Protein AF-A0A5J4WE75-F1 (afdb_monomer)

pLDDT: mean 82.93, std 9.33, range [35.97, 93.12]

Organism: NCBI:txid222440

Radius of gyration: 19.74 Å; Cα contacts (8 Å, |Δi|>4): 140; chains: 1; bounding box: 36×38×60 Å

Sequence (150 aa):
MPALFDKEILISLSDSDHDVTQIQNSFISIVLTANVQIDNKFDGYEEAYKDGTVLFIGLKSASQVIREYTIYHRGRTIDGTLQNDSTTEQFIYNTVKPRSEKNNRKHIHSLYENLYKYDTSACGTYVTITETEEAIKDQVSIPYTMPIRF

Foldseek 3Di:
DPPPQPDDDDDDPDDPVDDDDPPVVDDDDDKDKDKDWAQDAPVVDDPVCQQVDKDWDADPDPLVNDQWDWDDDPNDTPDIDGSVNVVVVVVVCVVPPDPCVQPVFAQRADDPVCVVVVNPSHNTDMDTSVNVCVQQVPPDDHRGIHIDID

Mean predicted aligned error: 7.9 Å

Secondary structure (DSSP, 8-state):
---S-----------SS-----GGG-------EEEEEESS--TTS-HHHHTT-EEEE--S-GGGT-SEEEEEETTEEEEEEEHHHHHHHHHHHHHHS-HHHHTSSTTS---HHHHTTT-TTSSSEEEEHHHHHHHHTT--SSSEEEEEE-

Solvent-accessible surface area (backbone atoms only — not comparable to full-atom values): 9748 Å² total; per-residue (Å²): 130,84,77,94,76,86,75,88,80,88,79,84,83,59,61,99,90,44,84,75,76,65,66,90,79,59,80,90,86,76,82,49,74,48,73,48,74,40,83,70,81,73,83,88,57,57,78,91,46,27,77,77,39,68,48,78,50,58,70,94,47,78,49,76,76,46,66,62,53,68,48,74,54,96,93,35,78,75,52,74,46,45,31,69,55,48,48,51,50,50,50,51,50,67,68,73,54,56,70,75,75,58,66,72,56,72,48,68,56,66,49,66,81,43,54,79,67,67,44,86,44,33,44,45,40,77,44,33,47,51,58,51,50,62,62,36,62,90,61,90,59,80,62,34,62,38,81,46,70,67

Structure (mmCIF, N/CA/C/O backbone):
data_AF-A0A5J4WE75-F1
#
_entry.id   AF-A0A5J4WE75-F1
#
loop_
_atom_site.group_PDB
_atom_site.id
_atom_site.type_symbol
_atom_site.label_atom_id
_atom_site.label_alt_id
_atom_site.label_comp_id
_atom_site.label_asym_id
_atom_site.label_entity_id
_atom_site.label_seq_id
_atom_site.pdbx_PDB_ins_code
_atom_site.Cartn_x
_atom_site.Cartn_y
_atom_site.Cartn_z
_atom_site.occupancy
_atom_site.B_iso_or_equiv
_atom_site.auth_seq_id
_atom_site.auth_comp_id
_atom_site.auth_asym_id
_atom_site.auth_atom_id
_atom_site.pdbx_PDB_model_num
ATOM 1 N N . MET A 1 1 ? 7.442 -21.128 9.321 1.00 37.94 1 MET A N 1
ATOM 2 C CA . MET A 1 1 ? 6.433 -21.196 8.243 1.00 37.94 1 MET A CA 1
ATOM 3 C C . MET A 1 1 ? 7.125 -20.718 6.973 1.00 37.94 1 MET A C 1
ATOM 5 O O . MET A 1 1 ? 7.662 -19.618 7.027 1.00 37.94 1 MET A O 1
ATOM 9 N N . PRO A 1 2 ? 7.237 -21.510 5.894 1.00 35.97 2 PRO A N 1
ATOM 10 C CA . PRO A 1 2 ? 7.755 -20.991 4.632 1.00 35.97 2 PRO A CA 1
ATOM 11 C C . PRO A 1 2 ? 6.718 -20.008 4.081 1.00 35.97 2 PRO A C 1
ATOM 13 O O . PRO A 1 2 ? 5.524 -20.311 4.085 1.00 35.97 2 PRO A O 1
ATOM 16 N N . ALA A 1 3 ? 7.149 -18.814 3.687 1.00 40.59 3 ALA A N 1
ATOM 17 C CA . ALA A 1 3 ? 6.267 -17.808 3.116 1.00 40.59 3 ALA A CA 1
ATOM 18 C C . ALA A 1 3 ? 5.645 -18.346 1.813 1.00 40.59 3 ALA A C 1
ATOM 20 O O . ALA A 1 3 ? 6.354 -18.824 0.936 1.00 40.59 3 ALA A O 1
ATOM 21 N N . LEU A 1 4 ? 4.321 -18.257 1.677 1.00 45.38 4 LEU A N 1
ATO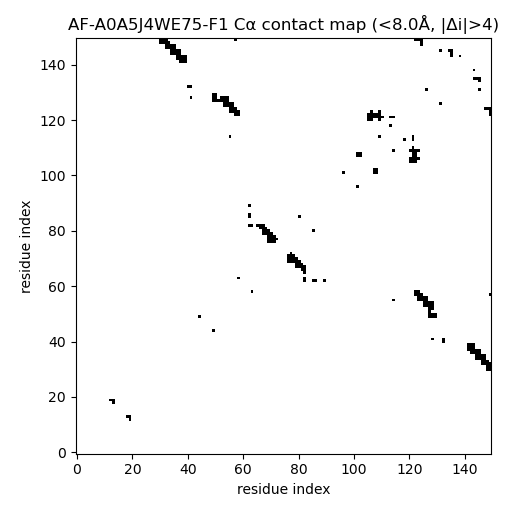M 22 C CA . LEU A 1 4 ? 3.533 -18.724 0.525 1.00 45.38 4 LEU A CA 1
ATOM 23 C C . LEU A 1 4 ? 3.721 -17.845 -0.743 1.00 45.38 4 LEU A C 1
ATOM 25 O O . LEU A 1 4 ? 2.818 -17.756 -1.572 1.00 45.38 4 LEU A O 1
ATOM 29 N N . PHE A 1 5 ? 4.862 -17.158 -0.876 1.00 51.16 5 PHE A N 1
ATOM 30 C CA . PHE A 1 5 ? 5.112 -16.069 -1.835 1.00 51.16 5 PHE A CA 1
ATOM 31 C C . PHE A 1 5 ? 6.186 -16.405 -2.888 1.00 51.16 5 PHE A C 1
ATOM 33 O O . PHE A 1 5 ? 6.865 -15.517 -3.391 1.00 51.16 5 PHE A O 1
ATOM 40 N N . ASP A 1 6 ? 6.326 -17.678 -3.259 1.00 60.25 6 ASP A N 1
ATOM 41 C CA . ASP A 1 6 ? 7.221 -18.134 -4.337 1.00 60.25 6 ASP A CA 1
ATOM 42 C C . ASP A 1 6 ? 6.449 -18.427 -5.632 1.00 60.25 6 ASP A C 1
ATOM 44 O O . ASP A 1 6 ? 6.582 -19.493 -6.230 1.00 60.25 6 ASP A O 1
ATOM 48 N N . LYS A 1 7 ? 5.576 -17.506 -6.055 1.00 72.88 7 LYS A N 1
ATOM 49 C CA . LYS A 1 7 ? 4.925 -17.602 -7.368 1.00 72.88 7 LYS A CA 1
ATOM 50 C C . LYS A 1 7 ? 5.558 -16.605 -8.321 1.00 72.88 7 LYS A C 1
ATOM 52 O O . LYS A 1 7 ? 5.426 -15.400 -8.138 1.00 72.88 7 LYS A O 1
ATOM 57 N N . GLU A 1 8 ? 6.219 -17.131 -9.341 1.00 79.44 8 GLU A N 1
ATOM 58 C CA . GLU A 1 8 ? 6.696 -16.348 -10.473 1.00 79.44 8 GLU A CA 1
ATOM 59 C C . GLU A 1 8 ? 5.541 -16.106 -11.454 1.00 79.44 8 GLU A C 1
ATOM 61 O O . GLU A 1 8 ? 4.728 -16.998 -11.715 1.00 79.44 8 GLU A O 1
ATOM 66 N N . ILE A 1 9 ? 5.453 -14.886 -11.981 1.00 82.31 9 ILE A N 1
ATOM 67 C CA . ILE A 1 9 ? 4.490 -14.508 -13.016 1.00 82.31 9 ILE A CA 1
ATOM 68 C C . ILE A 1 9 ? 5.289 -13.987 -14.206 1.00 82.31 9 ILE A C 1
ATOM 70 O O . ILE A 1 9 ? 6.018 -13.006 -14.084 1.00 82.31 9 ILE A O 1
ATOM 74 N N . LEU A 1 10 ? 5.116 -14.620 -15.366 1.00 84.00 10 LEU A N 1
ATOM 75 C CA . LEU A 1 10 ? 5.658 -14.130 -16.628 1.00 84.00 10 LEU A CA 1
ATOM 76 C C . LEU A 1 10 ? 4.612 -13.247 -17.319 1.00 84.00 10 LEU A C 1
ATOM 78 O O . LEU A 1 10 ? 3.511 -13.708 -17.621 1.00 84.00 10 LEU A O 1
ATOM 82 N N . ILE A 1 11 ? 4.966 -11.993 -17.603 1.00 84.19 11 ILE A N 1
ATOM 83 C CA . ILE A 1 11 ? 4.109 -11.055 -18.338 1.00 84.19 11 ILE A CA 1
ATOM 84 C C . ILE A 1 11 ? 4.734 -10.807 -19.712 1.00 84.19 11 ILE A C 1
ATOM 86 O O . ILE A 1 11 ? 5.803 -10.211 -19.818 1.00 84.19 11 ILE A O 1
ATOM 90 N N . SER A 1 12 ? 4.064 -11.264 -20.771 1.00 84.31 12 SER A N 1
ATOM 91 C CA . SER A 1 12 ? 4.474 -10.972 -22.149 1.00 84.31 12 SER A CA 1
ATOM 92 C C . SER A 1 12 ? 3.930 -9.604 -22.553 1.00 84.31 12 SER A C 1
ATOM 94 O O . SER A 1 12 ? 2.720 -9.435 -22.661 1.00 84.31 12 SER A O 1
ATOM 96 N N . LEU A 1 13 ? 4.820 -8.622 -22.720 1.00 80.31 13 LEU A N 1
ATOM 97 C CA . LEU A 1 13 ? 4.440 -7.229 -22.991 1.00 80.31 13 LEU A CA 1
ATOM 98 C C . LEU A 1 13 ? 4.299 -6.905 -24.489 1.00 80.31 13 LEU A C 1
ATOM 100 O O . LEU A 1 13 ? 3.603 -5.958 -24.829 1.00 80.31 13 LEU A O 1
ATOM 104 N N . SER A 1 14 ? 4.948 -7.672 -25.366 1.00 80.69 14 SER A N 1
ATOM 105 C CA . SER A 1 14 ? 5.000 -7.464 -26.822 1.00 80.69 14 SER A CA 1
ATOM 106 C C . SER A 1 14 ? 4.724 -8.765 -27.570 1.00 80.69 14 SER A C 1
ATOM 108 O O . SER A 1 14 ? 5.077 -9.837 -27.069 1.00 80.69 14 SER A O 1
ATOM 110 N N . ASP A 1 15 ? 4.200 -8.668 -28.790 1.00 80.38 15 ASP A N 1
ATOM 111 C CA . ASP A 1 15 ? 4.075 -9.790 -29.725 1.00 80.38 15 ASP A CA 1
ATOM 112 C C . ASP A 1 15 ? 4.859 -9.513 -31.025 1.00 80.38 15 ASP A C 1
ATOM 114 O O . ASP A 1 15 ? 5.580 -8.521 -31.119 1.00 80.38 15 ASP A O 1
ATOM 118 N N . SER A 1 16 ? 4.812 -10.425 -32.003 1.00 78.50 16 SER A N 1
ATOM 119 C CA . SER A 1 16 ? 5.541 -10.260 -33.272 1.00 78.50 16 SER A CA 1
ATOM 120 C C . SER A 1 16 ? 5.037 -9.100 -34.130 1.00 78.50 16 SER A C 1
ATOM 122 O O . SER A 1 16 ? 5.771 -8.634 -35.001 1.00 78.50 16 SER A O 1
ATOM 124 N N . ASP A 1 17 ? 3.804 -8.662 -33.893 1.00 80.88 17 ASP A N 1
ATOM 125 C CA . ASP A 1 17 ? 3.064 -7.741 -34.746 1.00 80.88 17 ASP A CA 1
ATOM 126 C C . ASP A 1 17 ? 2.947 -6.345 -34.098 1.00 80.88 17 ASP A C 1
ATOM 128 O O . ASP A 1 17 ? 2.645 -5.369 -34.787 1.00 80.88 17 ASP A O 1
ATOM 132 N N . HIS A 1 18 ? 3.230 -6.230 -32.793 1.00 77.19 18 HIS A N 1
ATOM 133 C CA . HIS A 1 18 ? 3.106 -5.006 -32.006 1.00 77.19 18 HIS A CA 1
ATOM 134 C C . HIS A 1 18 ? 4.319 -4.754 -31.102 1.00 77.19 18 HIS A C 1
ATOM 136 O O . HIS A 1 18 ? 4.591 -5.481 -30.141 1.00 77.19 18 HIS A O 1
ATOM 142 N N . ASP A 1 19 ? 4.985 -3.625 -31.353 1.00 78.06 19 ASP A N 1
ATOM 143 C CA . ASP A 1 19 ? 6.024 -3.086 -30.479 1.00 78.06 19 ASP A CA 1
ATOM 144 C C . ASP A 1 19 ? 5.428 -2.273 -29.317 1.00 78.06 19 ASP A C 1
ATOM 146 O O . ASP A 1 19 ? 4.510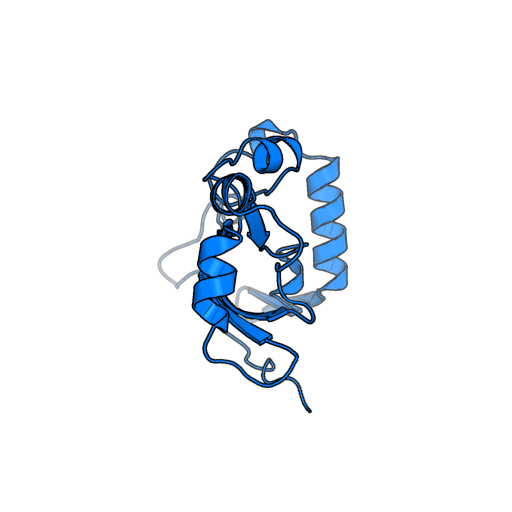 -1.464 -29.488 1.00 78.06 19 ASP A O 1
ATOM 150 N N . VAL A 1 20 ? 6.015 -2.410 -28.123 1.00 78.25 20 VAL A N 1
ATOM 151 C CA . VAL A 1 20 ? 5.697 -1.552 -26.972 1.00 78.25 20 VAL A CA 1
ATOM 152 C C . VAL A 1 20 ? 6.492 -0.259 -27.068 1.00 78.25 20 VAL A C 1
ATOM 154 O O . VAL A 1 20 ? 7.690 -0.209 -26.785 1.00 78.25 20 VAL A O 1
ATOM 157 N N . THR A 1 21 ? 5.807 0.822 -27.421 1.00 76.44 21 THR A N 1
ATOM 158 C CA . THR A 1 21 ? 6.362 2.175 -27.315 1.00 76.44 21 THR A CA 1
ATOM 159 C C . THR A 1 21 ? 6.082 2.757 -25.924 1.00 76.44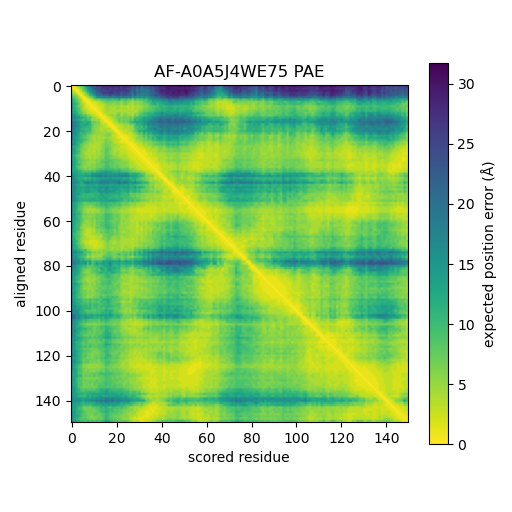 21 THR A C 1
ATOM 161 O O . THR A 1 21 ? 5.053 2.476 -25.319 1.00 76.44 21 THR A O 1
ATOM 164 N N . GLN A 1 22 ? 6.999 3.578 -25.401 1.00 77.62 22 GLN A N 1
ATOM 165 C CA . GLN A 1 22 ? 6.834 4.300 -24.126 1.00 77.62 22 GLN A CA 1
ATOM 166 C C . GLN A 1 22 ? 6.659 3.424 -22.871 1.00 77.62 22 GLN A C 1
ATOM 168 O O . GLN A 1 22 ? 5.936 3.800 -21.944 1.00 77.62 22 GLN A O 1
ATOM 173 N N . ILE A 1 23 ? 7.370 2.296 -22.784 1.00 79.38 23 ILE A N 1
ATOM 174 C CA . ILE A 1 23 ? 7.362 1.450 -21.579 1.00 79.38 23 ILE A CA 1
ATOM 175 C C . ILE A 1 23 ? 7.685 2.249 -20.302 1.00 79.38 23 ILE A C 1
ATOM 177 O O . ILE A 1 23 ? 7.081 2.003 -19.264 1.00 79.38 23 ILE A O 1
ATOM 181 N N . GLN A 1 24 ? 8.526 3.290 -20.397 1.00 74.62 24 GLN A N 1
ATOM 182 C CA . GLN A 1 24 ? 8.860 4.160 -19.263 1.00 74.62 24 GLN A CA 1
ATOM 183 C C . GLN A 1 24 ? 7.675 4.950 -18.673 1.00 74.62 24 GLN A C 1
ATOM 185 O O . GLN A 1 24 ? 7.766 5.429 -17.549 1.00 74.62 24 GLN A O 1
ATOM 190 N N . ASN A 1 25 ? 6.578 5.112 -19.420 1.00 76.69 25 ASN A N 1
ATOM 191 C CA . ASN A 1 25 ? 5.370 5.813 -18.969 1.00 76.69 25 ASN A CA 1
ATOM 192 C C . ASN A 1 25 ? 4.271 4.840 -18.506 1.00 76.69 25 ASN A C 1
ATOM 194 O O . ASN A 1 25 ? 3.149 5.262 -18.204 1.00 76.69 25 ASN A O 1
ATOM 198 N N . SER A 1 26 ? 4.560 3.538 -18.524 1.00 79.62 26 SER A N 1
ATOM 199 C CA . SER A 1 26 ? 3.625 2.486 -18.141 1.00 79.62 26 SER A CA 1
ATOM 200 C C . SER A 1 26 ? 3.719 2.192 -16.646 1.00 79.62 26 SER A C 1
ATOM 202 O O . SER A 1 26 ? 4.746 2.423 -16.015 1.00 79.62 26 SER A O 1
ATOM 204 N N . PHE A 1 27 ? 2.631 1.677 -16.074 1.00 80.88 27 PHE A N 1
ATOM 205 C CA . PHE A 1 27 ? 2.543 1.352 -14.651 1.00 80.88 27 PHE A CA 1
ATOM 206 C C . PHE A 1 27 ? 1.856 0.004 -14.469 1.00 80.88 27 PHE A C 1
ATOM 208 O O . PHE A 1 27 ? 0.932 -0.328 -15.214 1.00 80.88 27 PHE A O 1
ATOM 215 N N . ILE A 1 28 ? 2.273 -0.733 -13.443 1.00 82.00 28 ILE A N 1
ATOM 216 C CA . ILE A 1 28 ? 1.587 -1.940 -12.985 1.00 82.00 28 ILE A CA 1
ATOM 217 C C . ILE A 1 28 ? 0.661 -1.536 -11.840 1.00 82.00 28 ILE A C 1
ATOM 219 O O . ILE A 1 28 ? 1.094 -0.897 -10.882 1.00 82.00 28 ILE A O 1
ATOM 223 N N . SER A 1 29 ? -0.615 -1.903 -11.944 1.00 83.88 29 SER A N 1
ATOM 224 C CA . SER A 1 29 ? -1.581 -1.763 -10.855 1.00 83.88 29 SER A CA 1
ATOM 225 C C . SER A 1 29 ? -1.829 -3.133 -10.240 1.00 83.88 29 SER A C 1
ATOM 227 O O . SER A 1 29 ? -2.045 -4.111 -10.956 1.00 83.88 29 SER A O 1
ATOM 229 N N . ILE A 1 30 ? -1.766 -3.202 -8.914 1.00 84.81 30 ILE A N 1
ATOM 230 C CA . ILE A 1 30 ? -1.959 -4.426 -8.144 1.00 84.81 30 ILE A CA 1
ATOM 231 C C . ILE A 1 30 ? -3.020 -4.121 -7.098 1.00 84.81 30 ILE A C 1
ATOM 233 O O . ILE A 1 30 ? -2.909 -3.120 -6.398 1.00 84.81 30 ILE A O 1
ATOM 237 N N . VAL A 1 31 ? -4.024 -4.989 -7.000 1.00 87.69 31 VAL A N 1
ATOM 238 C CA . VAL A 1 31 ? -4.990 -4.966 -5.900 1.00 87.69 31 VAL A CA 1
ATOM 239 C C . VAL A 1 31 ? -4.513 -5.963 -4.861 1.00 87.69 31 VAL A C 1
ATOM 241 O O . VAL A 1 31 ? -4.418 -7.161 -5.142 1.00 87.69 31 VAL A O 1
ATOM 244 N N . LEU A 1 32 ? -4.206 -5.475 -3.669 1.00 86.81 32 LEU A N 1
ATOM 245 C CA . LEU A 1 32 ? -3.728 -6.288 -2.566 1.00 86.81 32 LEU A CA 1
ATOM 246 C C . LEU A 1 32 ? -4.881 -6.579 -1.619 1.00 86.81 32 LEU A C 1
ATOM 248 O O . LEU A 1 32 ? -5.687 -5.715 -1.292 1.00 86.81 32 LEU A O 1
ATOM 252 N N . THR A 1 33 ? -4.966 -7.829 -1.179 1.00 90.12 33 THR A N 1
ATOM 253 C CA . THR A 1 33 ? -5.809 -8.219 -0.048 1.00 90.12 33 THR A CA 1
ATOM 254 C C . THR A 1 33 ? -4.886 -8.764 1.023 1.00 90.12 33 THR A C 1
ATOM 256 O O . THR A 1 33 ? -4.112 -9.685 0.762 1.00 90.12 33 THR A O 1
ATOM 259 N N . ALA A 1 34 ? -4.926 -8.163 2.204 1.00 89.31 34 ALA A N 1
ATOM 260 C CA . ALA A 1 34 ? -4.045 -8.505 3.309 1.00 89.31 34 ALA A CA 1
ATOM 261 C C . ALA A 1 34 ? -4.845 -8.629 4.602 1.00 89.31 34 ALA A C 1
ATOM 263 O O . ALA A 1 34 ? -5.900 -8.027 4.753 1.00 89.31 34 ALA A O 1
ATOM 264 N N . ASN A 1 35 ? -4.315 -9.403 5.539 1.00 91.06 35 ASN A N 1
ATOM 265 C CA . ASN A 1 35 ? -4.833 -9.484 6.895 1.00 91.06 35 ASN A CA 1
ATOM 266 C C . ASN A 1 35 ? -3.939 -8.627 7.789 1.00 91.06 35 ASN A C 1
ATOM 268 O O . ASN A 1 35 ? -2.749 -8.913 7.922 1.00 91.06 35 ASN A O 1
ATOM 272 N N . VAL A 1 36 ? -4.501 -7.574 8.375 1.00 90.56 36 VAL A N 1
ATOM 273 C CA . VAL A 1 36 ? -3.800 -6.717 9.334 1.00 90.56 36 VAL A CA 1
ATOM 274 C C . VAL A 1 36 ? -3.988 -7.292 10.720 1.00 90.56 36 VAL A C 1
ATOM 276 O O . VAL A 1 36 ? -5.114 -7.552 11.137 1.00 90.56 36 VAL A O 1
ATOM 279 N N . GLN A 1 37 ? -2.874 -7.490 11.415 1.00 91.81 37 GLN A N 1
ATOM 280 C CA . GLN A 1 37 ? -2.858 -7.940 12.797 1.00 91.81 37 GLN A CA 1
ATOM 281 C C . GLN A 1 37 ? -2.746 -6.741 13.735 1.00 91.81 37 GLN A C 1
ATOM 283 O O . GLN A 1 37 ? -1.893 -5.875 13.538 1.00 91.81 37 GLN A O 1
ATOM 288 N N . ILE A 1 38 ? -3.620 -6.695 14.736 1.00 89.56 38 ILE A N 1
ATOM 289 C CA . ILE A 1 38 ? -3.690 -5.631 15.733 1.00 89.56 38 ILE A CA 1
ATOM 290 C C . ILE A 1 38 ? -3.601 -6.277 17.115 1.00 89.56 38 ILE A C 1
ATOM 292 O O . ILE A 1 38 ? -4.398 -7.151 17.457 1.00 89.56 38 ILE A O 1
ATOM 296 N N . ASP A 1 39 ? -2.633 -5.839 17.916 1.00 89.12 39 ASP A N 1
ATOM 297 C CA . ASP A 1 39 ? -2.366 -6.439 19.229 1.00 89.12 39 ASP A CA 1
ATOM 298 C C . ASP A 1 39 ? -3.245 -5.868 20.350 1.00 89.12 39 ASP A C 1
ATOM 300 O O . ASP A 1 39 ? -3.409 -6.494 21.394 1.00 89.12 39 ASP A O 1
ATOM 304 N N . ASN A 1 40 ? -3.834 -4.689 20.138 1.00 85.25 40 ASN A N 1
ATOM 305 C CA . ASN A 1 40 ? -4.597 -3.962 21.148 1.00 85.25 40 ASN A CA 1
ATOM 306 C C . ASN A 1 40 ? -5.967 -3.536 20.621 1.00 85.25 40 ASN A C 1
ATOM 308 O O . ASN A 1 40 ? -6.129 -3.236 19.441 1.00 85.25 40 ASN A O 1
ATOM 312 N N . LYS A 1 41 ? -6.942 -3.462 2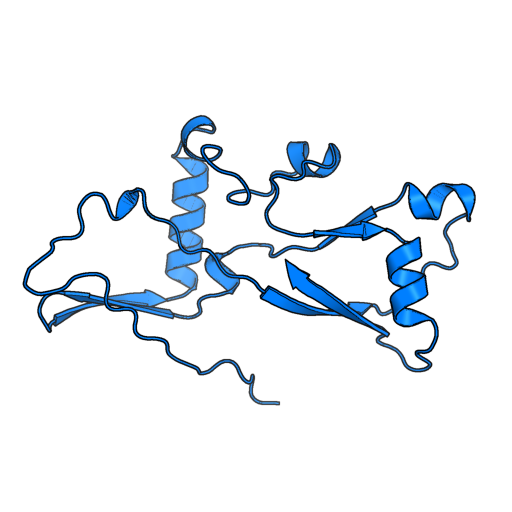1.528 1.00 81.25 41 LYS A N 1
ATOM 313 C CA . LYS A 1 41 ? -8.228 -2.815 21.253 1.00 81.25 41 LYS A CA 1
ATOM 314 C C . LYS A 1 41 ? -8.094 -1.293 21.323 1.00 81.25 41 LYS A C 1
ATOM 316 O O . LYS A 1 41 ? -7.147 -0.771 21.913 1.00 81.25 41 LYS A O 1
ATOM 321 N N . PHE A 1 42 ? -9.073 -0.593 20.761 1.00 84.62 42 PHE A N 1
ATOM 322 C CA . PHE A 1 42 ? -9.138 0.870 20.732 1.00 84.62 42 PHE A CA 1
ATOM 323 C C . PHE A 1 42 ? -9.978 1.456 21.886 1.00 84.62 42 PHE A C 1
ATOM 325 O O . PHE A 1 42 ? -10.427 2.596 21.815 1.00 84.62 42 PHE A O 1
ATOM 332 N N . ASP A 1 43 ? -10.099 0.724 23.002 1.00 81.06 43 ASP A N 1
ATOM 333 C CA . ASP A 1 43 ? -10.923 1.079 24.173 1.00 81.06 43 ASP A CA 1
ATOM 334 C C . ASP A 1 43 ? -10.556 2.437 24.822 1.00 81.06 43 ASP A C 1
ATOM 336 O O . ASP A 1 43 ? -11.334 2.993 25.593 1.00 81.06 43 ASP A O 1
ATOM 340 N N . GLY A 1 44 ? -9.363 2.975 24.537 1.00 83.38 44 GLY A N 1
ATOM 341 C CA . GLY A 1 44 ? -8.890 4.268 25.047 1.00 83.38 44 GLY A CA 1
ATOM 342 C C . GLY A 1 44 ? -9.395 5.500 24.285 1.00 83.38 44 GLY A C 1
ATOM 343 O O . GLY A 1 44 ? -9.101 6.618 24.704 1.00 83.38 44 GLY A O 1
ATOM 344 N N . TYR A 1 45 ? -10.116 5.323 23.175 1.00 85.12 45 TYR A N 1
ATOM 345 C CA . TYR A 1 45 ? -10.675 6.428 22.394 1.00 85.12 45 TYR A CA 1
ATOM 346 C C . TYR A 1 45 ? -12.087 6.770 22.868 1.00 85.12 45 TYR A C 1
ATOM 348 O O . TYR A 1 45 ? -12.939 5.891 22.993 1.00 85.12 45 TYR A O 1
ATOM 356 N N . GLU A 1 46 ? -12.359 8.058 23.098 1.00 87.88 46 GLU A N 1
ATOM 357 C CA . GLU A 1 46 ? -13.730 8.496 23.368 1.00 87.88 46 GLU A CA 1
ATOM 358 C C . GLU A 1 46 ? -14.600 8.266 22.130 1.00 87.88 46 GLU A C 1
ATOM 360 O O . GLU A 1 46 ? -14.184 8.556 21.006 1.00 87.88 46 GLU A O 1
ATOM 365 N N . GLU A 1 47 ? -15.832 7.803 22.346 1.00 85.94 47 GLU A N 1
ATOM 366 C CA . GLU A 1 47 ? -16.770 7.440 21.278 1.00 85.94 47 GLU A CA 1
ATOM 367 C C . GLU A 1 47 ? -16.969 8.573 20.255 1.00 85.94 47 GLU A C 1
ATOM 369 O O . GLU A 1 47 ? -17.006 8.335 19.052 1.00 85.94 47 GLU A O 1
ATOM 374 N N . ALA A 1 48 ? -16.991 9.827 20.720 1.00 88.12 48 ALA A N 1
ATOM 375 C CA . ALA A 1 48 ? -17.148 11.009 19.872 1.00 88.12 48 ALA A CA 1
ATOM 376 C C . ALA A 1 48 ? -16.006 11.217 18.856 1.00 88.12 48 ALA A C 1
ATOM 378 O O . ALA A 1 48 ? -16.195 11.932 17.872 1.00 88.12 48 ALA A O 1
ATOM 379 N N . TYR A 1 49 ? -14.830 10.621 19.080 1.00 87.69 49 TYR A N 1
ATOM 380 C CA . TYR A 1 49 ? -13.657 10.774 18.216 1.00 87.69 49 TYR A CA 1
ATOM 381 C C . TYR A 1 49 ? -13.353 9.543 17.360 1.00 87.69 49 TYR A C 1
ATOM 383 O O . TYR A 1 49 ? -12.494 9.638 16.480 1.00 87.69 49 TYR A O 1
ATOM 391 N N . LYS A 1 50 ? -14.025 8.405 17.573 1.00 88.12 50 LYS A N 1
ATOM 392 C CA . LYS A 1 50 ? -13.715 7.155 16.859 1.00 88.12 50 LYS A CA 1
ATOM 393 C C . LYS A 1 50 ? -13.963 7.249 15.354 1.00 88.12 50 LYS A C 1
ATOM 395 O O . LYS A 1 50 ? -13.101 6.843 14.579 1.00 88.12 50 LYS A O 1
ATOM 400 N N . ASP A 1 51 ? -15.057 7.888 14.945 1.00 86.50 51 ASP A N 1
ATOM 401 C CA . ASP A 1 51 ? -15.371 8.115 13.525 1.00 86.50 51 ASP A CA 1
ATOM 402 C C . ASP A 1 51 ? -14.433 9.137 12.864 1.00 86.50 51 ASP A C 1
ATOM 404 O O . ASP A 1 51 ? -14.164 9.069 11.667 1.00 86.50 51 ASP A O 1
ATOM 408 N N . GLY A 1 52 ? -13.925 10.098 13.642 1.00 87.19 52 GLY A N 1
ATOM 409 C CA . GLY A 1 52 ? -13.011 11.136 13.156 1.00 87.19 52 GLY A CA 1
ATOM 410 C C . GLY A 1 52 ? -11.540 10.717 13.149 1.00 87.19 52 GLY A C 1
ATOM 411 O O . GLY A 1 52 ? -10.716 11.381 12.518 1.00 87.19 52 GLY A O 1
ATOM 412 N N . THR A 1 53 ? -11.202 9.632 13.847 1.00 89.88 53 THR A N 1
ATOM 413 C CA . THR A 1 53 ? -9.840 9.110 13.935 1.00 89.88 53 THR A CA 1
ATOM 414 C C . THR A 1 53 ? -9.680 7.960 12.958 1.00 89.88 53 THR A C 1
ATOM 416 O O . THR A 1 53 ? -10.365 6.943 13.053 1.00 89.88 53 THR A O 1
ATOM 419 N N . VAL A 1 54 ? -8.746 8.108 12.023 1.00 90.88 54 VAL A N 1
ATOM 420 C CA . VAL A 1 54 ? -8.535 7.118 10.967 1.00 90.88 54 VAL A CA 1
ATOM 421 C C . VAL A 1 54 ? -7.106 6.609 10.951 1.00 90.88 54 VAL A C 1
ATOM 423 O O . VAL A 1 54 ? -6.140 7.345 11.160 1.00 90.88 54 VAL A O 1
ATOM 426 N N . LEU A 1 55 ? -6.986 5.323 10.662 1.00 90.94 55 LEU A N 1
ATOM 427 C CA . LEU A 1 55 ? -5.739 4.636 10.405 1.00 90.94 55 LEU A CA 1
ATOM 428 C C . LEU A 1 55 ? -5.540 4.575 8.897 1.00 90.94 55 LEU A C 1
ATOM 430 O O . LEU A 1 55 ? -6.388 4.072 8.163 1.00 90.94 55 LEU A O 1
ATOM 434 N N . PHE A 1 56 ? -4.402 5.074 8.429 1.00 92.50 56 PHE A N 1
ATOM 435 C CA . PHE A 1 56 ? -3.984 4.830 7.059 1.00 92.50 56 PHE A CA 1
ATOM 436 C C . PHE A 1 56 ? -3.195 3.526 6.997 1.00 92.50 56 PHE A C 1
ATOM 438 O O . PHE A 1 56 ? -2.170 3.382 7.668 1.00 92.50 56 PHE A O 1
ATOM 445 N N . ILE A 1 57 ? -3.658 2.594 6.170 1.00 90.69 57 ILE A N 1
ATOM 446 C CA . ILE A 1 57 ? -3.002 1.315 5.946 1.00 90.69 57 ILE A CA 1
ATOM 447 C C . ILE A 1 57 ? -2.550 1.248 4.493 1.00 90.69 57 ILE A C 1
ATOM 449 O O . ILE A 1 57 ? -3.348 1.296 3.560 1.00 90.69 57 ILE A O 1
ATOM 453 N N . GLY A 1 58 ? -1.244 1.121 4.302 1.00 89.31 58 GLY A N 1
ATOM 454 C CA . GLY A 1 58 ? -0.627 1.015 2.991 1.00 89.31 58 GLY A CA 1
ATOM 455 C C . GLY A 1 58 ? 0.773 0.434 3.102 1.00 89.31 58 GLY A C 1
ATOM 456 O O . GLY A 1 58 ? 1.322 0.268 4.194 1.00 89.31 58 GLY A O 1
ATOM 457 N N . LEU A 1 59 ? 1.362 0.113 1.955 1.00 85.19 59 LEU A N 1
ATOM 458 C CA . LEU A 1 59 ? 2.742 -0.349 1.911 1.00 85.19 59 LEU A CA 1
ATOM 459 C C . LEU A 1 59 ? 3.704 0.811 2.146 1.00 85.19 59 LEU A C 1
ATOM 461 O O . LEU A 1 59 ? 3.511 1.912 1.632 1.00 85.19 59 LEU A O 1
ATOM 465 N N . LYS A 1 60 ? 4.800 0.536 2.857 1.00 83.19 60 LYS A N 1
ATOM 466 C CA . LYS A 1 60 ? 5.890 1.507 3.006 1.00 83.19 60 LYS A CA 1
ATOM 467 C C . LYS A 1 60 ? 6.557 1.791 1.659 1.00 83.19 60 LYS A C 1
ATOM 469 O O . LYS A 1 60 ? 6.976 2.915 1.400 1.00 83.19 60 LYS A O 1
ATOM 474 N N . SER A 1 61 ? 6.675 0.767 0.816 1.00 82.62 61 SER A N 1
ATOM 475 C CA . SER A 1 61 ? 7.184 0.889 -0.546 1.00 82.62 61 SER A CA 1
ATOM 476 C C . SER A 1 61 ? 6.564 -0.173 -1.454 1.00 82.62 61 SER A C 1
ATOM 478 O O . SER A 1 61 ? 6.436 -1.332 -1.064 1.00 82.62 61 SER A O 1
ATOM 480 N N . ALA A 1 62 ? 6.250 0.211 -2.694 1.00 80.12 62 ALA A N 1
ATOM 481 C CA . ALA A 1 62 ? 5.844 -0.720 -3.747 1.00 80.12 62 ALA A CA 1
ATOM 482 C C . ALA A 1 62 ? 6.923 -1.777 -4.059 1.00 80.12 62 ALA A C 1
ATOM 484 O O . ALA A 1 62 ? 6.586 -2.901 -4.425 1.00 80.12 62 ALA A O 1
ATOM 485 N N . SER A 1 63 ? 8.206 -1.468 -3.838 1.00 80.62 63 SER A N 1
ATOM 486 C CA . SER A 1 63 ? 9.309 -2.420 -4.020 1.00 80.62 63 SER A CA 1
ATOM 487 C C . SER A 1 63 ? 9.218 -3.604 -3.056 1.00 80.62 63 SER A C 1
ATOM 489 O O . SER A 1 63 ? 9.808 -4.642 -3.321 1.00 80.62 63 SER A O 1
ATOM 491 N N . GLN A 1 64 ? 8.441 -3.508 -1.969 1.00 80.00 64 GLN A N 1
ATOM 492 C CA . GLN A 1 64 ? 8.209 -4.633 -1.054 1.00 80.00 64 GLN A CA 1
ATOM 493 C C . GLN A 1 64 ? 7.346 -5.743 -1.674 1.00 80.00 64 GLN A C 1
ATOM 495 O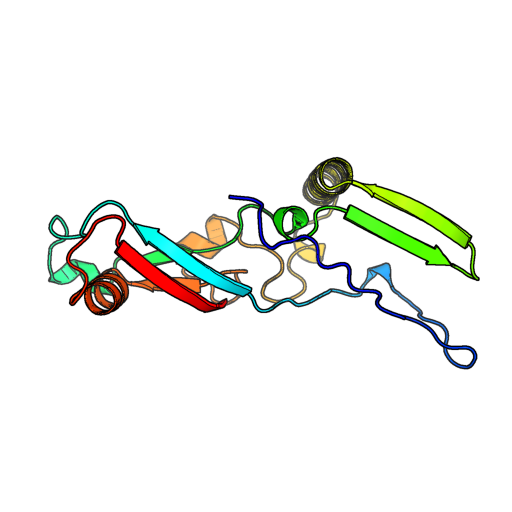 O . GLN A 1 64 ? 7.395 -6.876 -1.201 1.00 80.00 64 GLN A O 1
ATOM 500 N N . VAL A 1 65 ? 6.571 -5.432 -2.721 1.00 82.25 65 VAL A N 1
ATOM 501 C CA . VAL A 1 65 ? 5.665 -6.390 -3.378 1.00 82.25 65 VAL A CA 1
ATOM 502 C C . VAL A 1 65 ? 6.425 -7.367 -4.271 1.00 82.25 65 VAL A C 1
ATOM 504 O O . VAL A 1 65 ? 6.036 -8.526 -4.386 1.00 82.25 65 VAL A O 1
ATOM 507 N N . ILE A 1 66 ? 7.509 -6.909 -4.901 1.00 82.38 66 ILE A N 1
ATOM 508 C CA . ILE A 1 66 ? 8.280 -7.686 -5.873 1.00 82.38 66 ILE A CA 1
ATOM 509 C C . ILE A 1 66 ? 9.631 -8.029 -5.252 1.00 82.38 66 ILE A C 1
ATOM 511 O O . ILE A 1 66 ? 10.420 -7.142 -4.933 1.00 82.38 66 ILE A O 1
ATOM 515 N N . ARG A 1 67 ? 9.902 -9.326 -5.082 1.00 81.06 67 ARG A N 1
ATOM 516 C CA . ARG A 1 67 ? 11.191 -9.803 -4.561 1.00 81.06 67 ARG A CA 1
ATOM 517 C C . ARG A 1 67 ? 12.304 -9.723 -5.606 1.00 81.06 67 ARG A C 1
ATOM 519 O O . ARG A 1 67 ? 13.433 -9.365 -5.291 1.00 81.06 67 ARG A O 1
ATOM 526 N N . GLU A 1 68 ? 11.990 -10.109 -6.829 1.00 82.62 68 GLU A N 1
ATOM 527 C CA . GLU A 1 68 ? 12.926 -10.146 -7.943 1.00 82.62 68 GLU A CA 1
ATOM 528 C C . GLU A 1 68 ? 12.122 -10.048 -9.233 1.00 82.62 68 GLU A C 1
ATOM 530 O O . GLU A 1 68 ? 10.986 -10.529 -9.298 1.00 82.62 68 GLU A O 1
ATOM 535 N N . TYR A 1 69 ? 12.697 -9.410 -10.245 1.00 82.38 69 TYR A N 1
ATOM 536 C CA . TYR A 1 69 ? 12.168 -9.463 -11.596 1.00 82.38 69 TYR A CA 1
ATOM 537 C C . TYR A 1 69 ? 13.304 -9.640 -12.598 1.00 82.38 69 TYR A C 1
ATOM 539 O O . TYR A 1 69 ? 14.430 -9.197 -12.383 1.00 82.38 69 TYR A O 1
ATOM 547 N N . THR A 1 70 ? 12.995 -10.282 -13.720 1.00 83.06 70 THR A N 1
ATOM 548 C CA . THR A 1 70 ? 13.944 -10.509 -14.808 1.00 83.06 70 THR A CA 1
ATOM 549 C C . THR A 1 70 ? 13.354 -9.985 -16.104 1.00 83.06 70 THR A C 1
ATOM 551 O O . THR A 1 70 ? 12.212 -10.299 -16.447 1.00 83.06 70 THR A O 1
ATOM 554 N N . ILE A 1 71 ? 14.128 -9.187 -16.841 1.00 84.12 71 ILE A N 1
ATOM 555 C CA . ILE A 1 71 ? 13.697 -8.667 -18.139 1.00 84.12 71 ILE A CA 1
ATOM 556 C C . ILE A 1 71 ? 14.183 -9.601 -19.241 1.00 84.12 71 ILE A C 1
ATOM 558 O O . ILE A 1 71 ? 15.385 -9.783 -19.450 1.00 84.12 71 ILE A O 1
ATOM 562 N N . TYR A 1 72 ? 13.228 -10.143 -19.994 1.00 83.31 72 TYR A N 1
ATOM 563 C CA . TYR A 1 72 ? 13.492 -10.921 -21.196 1.00 83.31 72 TYR A CA 1
ATOM 564 C C . TYR A 1 72 ? 13.297 -10.060 -22.438 1.00 83.31 72 TYR A C 1
ATOM 566 O O . TYR A 1 72 ? 12.242 -9.461 -22.640 1.00 83.31 72 TYR A O 1
ATOM 574 N N . HIS A 1 73 ? 14.296 -10.042 -23.314 1.00 82.06 73 HIS A N 1
ATOM 575 C CA . HIS A 1 73 ? 14.200 -9.377 -24.605 1.00 82.06 73 HIS A CA 1
ATOM 576 C C . HIS A 1 73 ? 14.756 -10.274 -25.703 1.00 82.06 73 HIS A C 1
ATOM 578 O O . HIS A 1 73 ? 15.920 -10.675 -25.672 1.00 82.06 73 HIS A O 1
ATOM 584 N N . ARG A 1 74 ? 13.908 -10.597 -26.689 1.00 82.31 74 ARG A N 1
ATOM 585 C CA . ARG A 1 74 ? 14.265 -11.435 -27.850 1.00 82.31 74 ARG A CA 1
ATOM 586 C C . ARG A 1 74 ? 14.939 -12.760 -27.453 1.00 82.31 74 ARG A C 1
ATOM 588 O O . ARG A 1 74 ? 15.958 -13.147 -28.019 1.00 82.31 74 ARG A O 1
ATOM 595 N N . GLY A 1 75 ? 14.383 -13.434 -26.444 1.00 78.25 75 GLY A N 1
ATOM 596 C CA . GLY A 1 75 ? 14.885 -14.721 -25.946 1.00 78.25 75 GLY A CA 1
ATOM 597 C C . GLY A 1 75 ? 16.186 -14.640 -25.141 1.00 78.25 75 GLY A C 1
ATOM 598 O O . GLY A 1 75 ? 16.766 -15.677 -24.834 1.00 78.25 75 GLY A O 1
ATOM 599 N N . ARG A 1 76 ? 16.659 -13.434 -24.799 1.00 81.06 76 ARG A N 1
ATOM 600 C CA . ARG A 1 76 ? 17.812 -13.222 -23.919 1.00 81.06 76 ARG A CA 1
ATOM 601 C C . ARG A 1 76 ? 17.370 -12.582 -22.615 1.00 81.06 76 ARG A C 1
ATOM 603 O O . ARG A 1 76 ? 16.578 -11.641 -22.621 1.00 81.06 76 ARG A O 1
ATOM 610 N N . THR A 1 77 ? 17.928 -13.068 -21.517 1.00 82.88 77 THR A N 1
ATOM 611 C CA . THR A 1 77 ? 17.880 -12.375 -20.232 1.00 82.88 77 THR A CA 1
ATOM 612 C C . THR A 1 77 ? 18.757 -11.132 -20.331 1.00 82.88 77 THR A C 1
ATOM 614 O O . THR A 1 77 ? 19.953 -11.256 -20.597 1.00 82.88 77 THR A O 1
ATOM 617 N N . ILE A 1 78 ? 18.160 -9.945 -20.197 1.00 78.31 78 ILE A N 1
ATOM 618 C CA . ILE A 1 78 ? 18.909 -8.682 -20.160 1.00 78.31 78 ILE A CA 1
ATOM 619 C C . ILE A 1 78 ? 19.521 -8.504 -18.777 1.00 78.31 78 ILE A C 1
ATOM 621 O O . ILE A 1 78 ? 20.725 -8.293 -18.673 1.00 78.31 78 ILE A O 1
ATOM 625 N N . ASP A 1 79 ? 18.686 -8.574 -17.742 1.00 70.62 79 ASP A N 1
ATOM 626 C CA . ASP A 1 79 ? 19.097 -8.325 -16.366 1.00 70.62 79 ASP A CA 1
ATOM 627 C C . ASP A 1 79 ? 18.107 -8.957 -15.378 1.00 70.62 79 ASP A C 1
ATOM 629 O O . ASP A 1 79 ? 16.917 -9.106 -15.689 1.00 70.62 79 ASP A O 1
ATOM 633 N N . GLY A 1 80 ? 18.621 -9.341 -14.212 1.00 70.31 80 GLY A N 1
ATOM 634 C CA . GLY A 1 80 ? 17.855 -9.813 -13.063 1.00 70.31 80 GLY A CA 1
ATOM 635 C C . GLY A 1 80 ? 18.027 -8.816 -11.928 1.00 70.31 80 GLY A C 1
ATOM 636 O O . GLY A 1 80 ? 19.111 -8.695 -11.367 1.00 70.31 80 GLY A O 1
ATOM 637 N N . THR A 1 81 ? 16.968 -8.083 -11.607 1.00 73.44 81 THR A N 1
ATOM 638 C CA . THR A 1 81 ? 17.011 -7.028 -10.598 1.00 73.44 81 THR A CA 1
ATOM 639 C C . THR A 1 81 ? 16.441 -7.557 -9.291 1.00 73.44 81 THR A C 1
ATOM 641 O O . THR A 1 81 ? 15.282 -7.985 -9.226 1.00 73.44 81 THR A O 1
ATOM 644 N N . LEU A 1 82 ? 17.245 -7.501 -8.228 1.00 78.38 82 LEU A N 1
ATOM 645 C CA . LEU A 1 82 ? 16.807 -7.886 -6.891 1.00 78.38 82 LEU A CA 1
ATOM 646 C C . LEU A 1 82 ? 16.012 -6.747 -6.240 1.00 78.38 82 LEU A C 1
ATOM 648 O O . LEU A 1 82 ? 16.157 -5.569 -6.571 1.00 78.38 82 LEU A O 1
ATOM 652 N N . GLN A 1 83 ? 15.203 -7.072 -5.234 1.00 74.56 83 GLN A N 1
ATOM 653 C CA . GLN A 1 83 ? 14.435 -6.085 -4.463 1.00 74.56 83 GLN A CA 1
ATOM 654 C C . GLN A 1 83 ? 15.288 -4.929 -3.900 1.00 74.56 83 GLN A C 1
ATOM 656 O O . GLN A 1 83 ? 14.819 -3.789 -3.811 1.00 74.56 83 GLN A O 1
ATOM 661 N N . ASN A 1 84 ? 16.545 -5.197 -3.535 1.00 78.94 84 ASN A N 1
ATOM 662 C CA . ASN A 1 84 ? 17.469 -4.174 -3.035 1.00 78.94 84 ASN A CA 1
ATOM 663 C C . ASN A 1 84 ? 17.818 -3.133 -4.108 1.00 78.94 84 ASN A C 1
ATOM 665 O O . ASN A 1 84 ? 17.895 -1.936 -3.814 1.00 78.94 84 ASN A O 1
ATOM 669 N N . ASP A 1 85 ? 17.963 -3.575 -5.354 1.00 83.12 85 ASP A N 1
ATOM 670 C CA . ASP A 1 85 ? 18.246 -2.701 -6.488 1.00 83.12 85 ASP A CA 1
ATOM 671 C C . ASP A 1 85 ? 17.018 -1.838 -6.795 1.00 83.12 85 ASP A C 1
ATOM 673 O O . ASP A 1 85 ? 17.142 -0.621 -6.925 1.00 83.12 85 ASP A O 1
ATOM 677 N N . SER A 1 86 ? 15.813 -2.425 -6.752 1.00 82.00 86 SER A N 1
ATOM 678 C CA . SER A 1 86 ? 14.550 -1.680 -6.891 1.00 82.00 86 SER A CA 1
ATOM 679 C C . SER A 1 86 ? 14.381 -0.609 -5.807 1.00 82.00 86 SER A C 1
ATOM 681 O O . SER A 1 86 ? 13.935 0.503 -6.086 1.00 82.00 86 SER A O 1
ATOM 683 N N . THR A 1 87 ? 14.769 -0.911 -4.567 1.00 83.12 87 THR A N 1
ATOM 684 C CA . THR A 1 87 ? 14.705 0.061 -3.464 1.00 83.12 87 THR A CA 1
ATOM 685 C C . THR A 1 87 ? 15.669 1.229 -3.699 1.00 83.12 87 THR A C 1
ATOM 687 O O . THR A 1 87 ? 15.323 2.387 -3.453 1.00 83.12 87 THR A O 1
ATOM 690 N N . THR A 1 88 ? 16.867 0.940 -4.215 1.00 86.38 88 THR A N 1
ATOM 691 C CA . THR A 1 88 ? 17.872 1.957 -4.559 1.00 86.38 88 THR A CA 1
ATOM 692 C C . THR A 1 88 ? 17.407 2.823 -5.730 1.00 86.38 88 THR A C 1
ATOM 694 O O . THR A 1 88 ? 17.472 4.051 -5.658 1.00 86.38 88 THR A O 1
ATOM 697 N N . GLU A 1 89 ? 16.869 2.207 -6.781 1.00 84.38 89 GLU A N 1
ATOM 698 C CA . GLU A 1 89 ? 16.302 2.905 -7.935 1.00 84.38 89 GLU A CA 1
ATOM 699 C C . GLU A 1 89 ? 15.136 3.811 -7.523 1.00 84.38 89 GLU A C 1
ATOM 701 O O . GLU A 1 89 ? 15.090 4.982 -7.902 1.00 84.38 89 GLU A O 1
ATOM 706 N N . GLN A 1 90 ? 14.235 3.312 -6.673 1.00 84.12 90 GLN A N 1
ATOM 707 C CA . GLN A 1 90 ? 13.123 4.094 -6.144 1.00 84.12 90 GLN A CA 1
ATOM 708 C C . GLN A 1 90 ? 13.608 5.293 -5.323 1.00 84.12 90 GLN A C 1
ATOM 710 O O . GLN A 1 90 ? 13.038 6.381 -5.435 1.00 84.12 90 GLN A O 1
ATOM 715 N N . PHE A 1 91 ? 14.657 5.126 -4.513 1.00 85.62 91 PHE A N 1
ATOM 716 C CA . PHE A 1 91 ? 15.266 6.237 -3.786 1.00 85.62 91 PHE A CA 1
ATOM 717 C C . PHE A 1 91 ? 15.801 7.299 -4.753 1.00 85.62 91 PHE A C 1
ATOM 719 O O . PHE A 1 91 ? 15.425 8.464 -4.635 1.00 85.62 91 PHE A O 1
ATOM 726 N N . ILE A 1 92 ? 16.584 6.897 -5.759 1.00 88.25 92 ILE A N 1
ATOM 727 C CA . ILE A 1 92 ? 17.132 7.814 -6.769 1.00 88.25 92 ILE A CA 1
ATOM 728 C C . ILE A 1 92 ? 16.000 8.524 -7.517 1.00 88.25 92 ILE A C 1
ATOM 730 O O . ILE A 1 92 ? 16.016 9.750 -7.605 1.00 88.25 92 ILE A O 1
ATOM 734 N N . TYR A 1 93 ? 14.981 7.796 -7.985 1.00 84.62 93 TYR A N 1
ATOM 735 C CA . TYR A 1 93 ? 13.796 8.362 -8.639 1.00 84.62 93 TYR A CA 1
ATOM 736 C C . TYR A 1 93 ? 13.115 9.409 -7.746 1.00 84.62 93 TYR A C 1
ATOM 738 O O . TYR A 1 93 ? 12.821 10.531 -8.174 1.00 84.62 93 TYR A O 1
ATOM 746 N N . ASN A 1 94 ? 12.934 9.086 -6.464 1.00 81.56 94 ASN A N 1
ATOM 747 C CA . ASN A 1 94 ? 12.3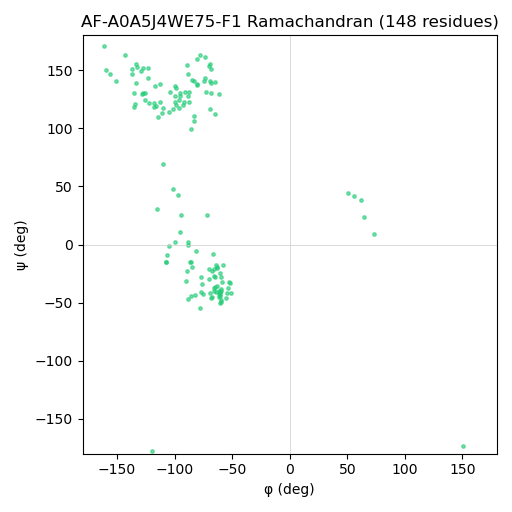62 9.990 -5.475 1.00 81.56 94 ASN A CA 1
ATOM 748 C C . ASN A 1 94 ? 13.255 11.198 -5.155 1.00 81.56 94 ASN A C 1
ATOM 750 O O . ASN A 1 94 ? 12.723 12.236 -4.766 1.00 81.56 94 ASN A O 1
ATOM 754 N N . THR A 1 95 ? 14.563 11.135 -5.380 1.00 85.44 95 THR A N 1
ATOM 755 C CA . THR A 1 95 ? 15.462 12.285 -5.215 1.00 85.44 95 THR A CA 1
ATOM 756 C C . THR A 1 95 ? 15.525 13.163 -6.466 1.00 85.44 95 THR A C 1
ATOM 758 O O . THR A 1 95 ? 15.451 14.383 -6.350 1.00 85.44 95 THR A O 1
ATOM 761 N N . VAL A 1 96 ? 15.635 12.574 -7.661 1.00 88.88 96 VAL A N 1
ATOM 762 C CA . VAL A 1 96 ? 15.946 13.326 -8.892 1.00 88.88 96 VAL A CA 1
ATOM 763 C C . VAL A 1 96 ? 14.713 13.843 -9.628 1.00 88.88 96 VAL A C 1
ATOM 765 O O . VAL A 1 96 ? 14.782 14.886 -10.276 1.00 88.88 96 VAL A O 1
ATOM 768 N N . LYS A 1 97 ? 13.577 13.135 -9.559 1.00 84.75 97 LYS A N 1
ATOM 769 C CA . LYS A 1 97 ? 12.384 13.515 -10.326 1.00 84.75 97 LYS A CA 1
ATOM 770 C C . LYS A 1 97 ? 11.602 14.650 -9.651 1.00 84.75 97 LYS A C 1
ATOM 772 O O . LYS A 1 97 ? 11.390 14.608 -8.434 1.00 84.75 97 LYS A O 1
ATOM 777 N N . PRO A 1 98 ? 11.115 15.653 -10.401 1.00 85.06 98 PRO A N 1
ATOM 778 C CA . PRO A 1 98 ? 10.306 16.726 -9.833 1.00 85.06 98 PRO A CA 1
ATOM 779 C C . PRO A 1 98 ? 8.928 16.213 -9.385 1.00 85.06 98 PRO A C 1
ATOM 781 O O . PRO A 1 98 ? 8.409 15.221 -9.897 1.00 85.06 98 PRO A O 1
ATOM 784 N N . ARG A 1 99 ? 8.300 16.910 -8.428 1.00 79.94 99 ARG A N 1
ATOM 785 C CA . ARG A 1 99 ? 6.996 16.514 -7.854 1.00 79.94 99 ARG A CA 1
ATOM 786 C C . ARG A 1 99 ? 5.877 16.420 -8.902 1.00 79.94 99 ARG A C 1
ATOM 788 O O . ARG A 1 99 ? 4.999 15.574 -8.767 1.00 79.94 99 ARG A O 1
ATOM 795 N N . SER A 1 100 ? 5.922 17.254 -9.940 1.00 80.62 100 SER A N 1
ATOM 796 C CA . SER A 1 100 ? 4.960 17.246 -11.051 1.00 80.62 100 SER A CA 1
ATOM 797 C C . SER A 1 100 ? 4.987 15.949 -11.864 1.00 80.62 100 SER A C 1
ATOM 799 O O . SER A 1 100 ? 3.936 15.493 -12.299 1.00 80.62 100 SER A O 1
ATOM 801 N N . GLU A 1 101 ? 6.161 15.335 -12.040 1.00 77.44 101 GLU A N 1
ATOM 802 C CA . GLU A 1 101 ? 6.298 14.053 -12.748 1.00 77.44 101 GLU A CA 1
ATOM 803 C C . GLU A 1 101 ? 5.857 12.867 -11.882 1.00 77.44 101 GLU A C 1
ATOM 805 O O . GLU A 1 101 ? 5.385 11.862 -12.405 1.00 77.44 101 GLU A O 1
ATOM 810 N N . LYS A 1 102 ? 5.971 12.994 -10.557 1.00 76.31 102 LYS A N 1
ATOM 811 C CA . LYS A 1 102 ? 5.595 11.950 -9.593 1.00 76.31 102 LYS A CA 1
ATOM 812 C C . LYS A 1 102 ? 4.089 11.856 -9.371 1.00 76.31 102 LYS A C 1
ATOM 814 O O . LYS A 1 102 ? 3.537 10.766 -9.302 1.00 76.31 102 LYS A O 1
ATOM 819 N N . ASN A 1 103 ? 3.411 12.997 -9.294 1.00 74.00 103 ASN A N 1
ATOM 820 C CA . ASN A 1 103 ? 1.980 13.065 -8.988 1.00 74.00 103 ASN A CA 1
ATOM 821 C C . ASN A 1 103 ? 1.122 13.187 -10.257 1.00 74.00 103 ASN A C 1
ATOM 823 O O . ASN A 1 103 ? 0.191 13.989 -10.309 1.00 74.00 103 ASN A O 1
ATOM 827 N N . ASN A 1 104 ? 1.451 12.423 -11.299 1.00 77.44 104 ASN A N 1
ATOM 828 C CA . ASN A 1 104 ? 0.737 12.481 -12.576 1.00 77.44 104 ASN A CA 1
ATOM 829 C C . ASN A 1 104 ? -0.501 11.562 -12.632 1.00 77.44 104 ASN A C 1
ATOM 831 O O . ASN A 1 104 ? -1.343 11.732 -13.515 1.00 77.44 104 ASN A O 1
ATOM 835 N N . ARG A 1 105 ? -0.642 10.607 -11.702 1.00 79.56 105 ARG A N 1
ATOM 836 C CA . ARG A 1 105 ? -1.827 9.747 -11.553 1.00 79.56 105 ARG A CA 1
ATOM 837 C C . ARG A 1 105 ? -2.135 9.473 -10.083 1.00 79.56 105 ARG A C 1
ATOM 839 O O . ARG A 1 105 ? -1.290 9.650 -9.207 1.00 79.56 105 ARG A O 1
ATOM 846 N N . LYS A 1 106 ? -3.361 9.011 -9.833 1.00 86.62 106 LYS A N 1
ATOM 847 C CA . LYS A 1 106 ? -3.791 8.533 -8.516 1.00 86.62 106 LYS A CA 1
ATOM 848 C C . LYS A 1 106 ? -3.078 7.225 -8.158 1.00 86.62 106 LYS A C 1
ATOM 850 O O . LYS A 1 106 ? -2.746 6.439 -9.040 1.00 86.62 106 LYS A O 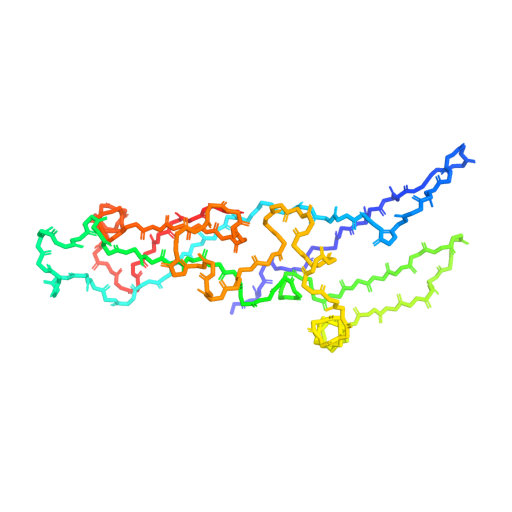1
ATOM 855 N N . HIS A 1 107 ? -2.887 7.011 -6.864 1.00 85.00 107 HIS A N 1
ATOM 856 C CA . HIS A 1 107 ? -2.325 5.816 -6.234 1.00 85.00 107 HIS A CA 1
ATOM 857 C C . HIS A 1 107 ? -0.855 5.526 -6.585 1.00 85.00 107 HIS A C 1
ATOM 859 O O . HIS A 1 107 ? -0.405 4.391 -6.461 1.00 85.00 107 HIS A O 1
ATOM 865 N N . ILE A 1 108 ? -0.083 6.546 -6.986 1.00 81.12 108 ILE A N 1
ATOM 866 C CA . ILE A 1 108 ? 1.369 6.410 -7.216 1.00 81.12 108 ILE A CA 1
ATOM 867 C C . ILE A 1 108 ? 2.163 6.672 -5.930 1.00 81.12 108 ILE A C 1
ATOM 869 O O . ILE A 1 108 ? 3.062 5.908 -5.585 1.00 81.12 108 ILE A O 1
ATOM 873 N N . HIS A 1 109 ? 1.839 7.750 -5.210 1.00 79.56 109 HIS A N 1
ATOM 874 C CA . HIS A 1 109 ? 2.567 8.164 -4.013 1.00 79.56 109 HIS A CA 1
ATOM 875 C C . HIS A 1 109 ? 1.624 8.512 -2.865 1.00 79.56 109 HIS A C 1
ATOM 877 O O . HIS A 1 109 ? 0.628 9.209 -3.044 1.00 79.56 109 HIS A O 1
ATOM 883 N N . SER A 1 110 ? 2.011 8.086 -1.666 1.00 83.88 110 SER A N 1
ATOM 884 C CA . SER A 1 110 ? 1.319 8.368 -0.407 1.00 83.88 110 SER A CA 1
ATOM 885 C C . SER A 1 110 ? 2.173 9.319 0.434 1.00 83.88 110 SER A C 1
ATOM 887 O O . SER A 1 110 ? 2.784 8.920 1.422 1.00 83.88 110 SER A O 1
ATOM 889 N N . LEU A 1 111 ? 2.301 10.574 -0.010 1.00 82.50 111 LEU A N 1
ATOM 890 C CA . LEU A 1 111 ? 3.071 11.591 0.717 1.00 82.50 111 LEU A CA 1
ATOM 891 C C . LEU A 1 111 ? 2.359 11.971 2.016 1.00 82.50 111 LEU A C 1
ATOM 893 O O . LEU A 1 111 ? 1.140 12.131 2.022 1.00 82.50 111 LEU A O 1
ATOM 897 N N . TYR A 1 112 ? 3.115 12.182 3.094 1.00 82.75 112 TYR A N 1
ATOM 898 C CA . TYR A 1 112 ? 2.550 12.501 4.406 1.00 82.75 112 TYR A CA 1
ATOM 899 C C . TYR A 1 112 ? 1.616 13.720 4.370 1.00 82.75 112 TYR A C 1
ATOM 901 O O . TYR A 1 112 ? 0.531 13.685 4.942 1.00 82.75 112 TYR A O 1
ATOM 909 N N . GLU A 1 113 ? 1.981 14.778 3.642 1.00 84.44 113 GLU A N 1
ATOM 910 C CA . GLU A 1 113 ? 1.178 16.004 3.552 1.00 84.44 113 GLU A CA 1
ATOM 911 C C . GLU A 1 113 ? -0.169 15.788 2.856 1.00 84.44 113 GLU A C 1
ATOM 913 O O . GLU A 1 113 ? -1.119 16.535 3.100 1.00 84.44 113 GLU A O 1
ATOM 918 N N . ASN A 1 114 ? -0.241 14.788 1.976 1.00 86.56 114 ASN A N 1
ATOM 919 C CA . ASN A 1 114 ? -1.471 14.380 1.312 1.00 86.56 114 ASN A CA 1
ATOM 920 C C . ASN A 1 114 ? -2.275 13.448 2.226 1.00 86.56 114 ASN A C 1
ATOM 922 O O . ASN A 1 114 ? -3.478 13.638 2.395 1.00 86.56 114 ASN A O 1
ATOM 926 N N . LEU A 1 115 ? -1.601 12.496 2.879 1.00 88.69 115 LEU A N 1
ATOM 927 C CA . LEU A 1 115 ? -2.233 11.549 3.794 1.00 88.69 115 LEU A CA 1
ATOM 928 C C . LEU A 1 115 ? -2.914 12.241 4.973 1.00 88.69 115 LEU A C 1
ATOM 930 O O . LEU A 1 115 ? -4.048 11.903 5.295 1.00 88.69 115 LEU A O 1
ATOM 934 N N . TYR A 1 116 ? -2.253 13.247 5.550 1.00 86.56 116 TYR A N 1
ATOM 935 C CA . TYR A 1 116 ? -2.784 14.076 6.633 1.00 86.56 116 TYR A CA 1
ATOM 936 C C . TYR A 1 116 ? -4.065 14.830 6.240 1.00 86.56 116 TYR A C 1
ATOM 938 O O . TYR A 1 116 ? -4.871 15.187 7.092 1.00 86.56 116 TYR A O 1
ATOM 946 N N . LYS A 1 117 ? -4.267 15.079 4.942 1.00 90.50 117 LYS A N 1
ATOM 947 C CA . LYS A 1 117 ? -5.465 15.734 4.398 1.00 90.50 117 LYS A CA 1
ATOM 948 C C . LYS A 1 117 ? -6.520 14.739 3.912 1.00 90.50 117 LYS A C 1
ATOM 950 O O . LYS A 1 117 ? -7.452 15.156 3.230 1.00 90.50 117 LYS A O 1
ATOM 955 N N . TYR A 1 118 ? -6.359 13.454 4.227 1.00 88.69 118 TYR A N 1
ATOM 956 C CA . TYR A 1 118 ? -7.250 12.381 3.787 1.00 88.69 118 TYR A CA 1
ATOM 957 C C . TYR A 1 118 ? -7.400 12.318 2.259 1.00 88.69 118 TYR A C 1
ATOM 959 O O . TYR A 1 118 ? -8.492 12.146 1.717 1.00 88.69 118 TYR A O 1
ATOM 967 N N . ASP A 1 119 ? -6.285 12.495 1.543 1.00 89.31 119 ASP A N 1
ATOM 968 C CA . ASP A 1 119 ? -6.257 12.425 0.085 1.00 89.31 119 ASP A CA 1
ATOM 969 C C . ASP A 1 119 ? -6.607 11.014 -0.418 1.00 89.31 119 ASP A C 1
ATOM 971 O O . ASP A 1 119 ? -5.842 10.060 -0.283 1.00 89.31 119 ASP A O 1
ATOM 975 N N . THR A 1 120 ? -7.760 10.901 -1.077 1.00 87.69 120 THR A N 1
ATOM 976 C CA . THR A 1 120 ? -8.256 9.648 -1.676 1.00 87.69 120 THR A CA 1
ATOM 977 C C . THR A 1 120 ? -7.417 9.148 -2.853 1.00 87.69 120 THR A C 1
ATOM 979 O O . THR A 1 120 ? -7.644 8.046 -3.345 1.00 87.69 120 THR A O 1
ATOM 982 N N . SER A 1 121 ? -6.453 9.938 -3.334 1.00 87.19 121 SER A N 1
ATOM 983 C CA . SER A 1 121 ? -5.513 9.528 -4.376 1.00 87.19 121 SER A CA 1
ATOM 984 C C . SER A 1 121 ? -4.256 8.840 -3.840 1.00 87.19 121 SER A C 1
ATOM 986 O O . SER A 1 121 ? -3.395 8.471 -4.636 1.00 87.19 121 SER A O 1
ATOM 988 N N . ALA A 1 122 ? -4.128 8.635 -2.528 1.00 87.44 122 ALA A N 1
ATOM 989 C CA . ALA A 1 122 ? -3.012 7.891 -1.954 1.00 87.44 122 ALA A CA 1
ATOM 990 C C . ALA A 1 122 ? -3.080 6.384 -2.269 1.00 87.44 122 ALA A C 1
ATOM 992 O O . ALA A 1 122 ? -4.147 5.820 -2.497 1.00 87.44 122 ALA A O 1
ATOM 993 N N . CYS A 1 123 ? -1.927 5.717 -2.289 1.00 87.25 123 CYS A N 1
ATOM 994 C CA . CYS A 1 123 ? -1.817 4.265 -2.441 1.00 87.25 123 CYS A CA 1
ATOM 995 C C . CYS A 1 123 ? -1.952 3.585 -1.071 1.00 87.25 123 CYS A C 1
ATOM 997 O O . CYS A 1 123 ? -0.998 3.577 -0.286 1.00 87.25 123 CYS A O 1
ATOM 999 N N . GLY A 1 124 ? -3.148 3.081 -0.775 1.00 89.75 124 GLY A N 1
ATOM 1000 C CA . GLY A 1 124 ? -3.534 2.503 0.511 1.00 89.75 124 GLY A CA 1
ATOM 1001 C C . GLY A 1 124 ? -5.024 2.702 0.771 1.00 89.75 124 GLY A C 1
ATOM 1002 O O . GLY A 1 124 ? -5.751 3.205 -0.084 1.00 89.75 124 GLY A O 1
ATOM 1003 N N . THR A 1 125 ? -5.467 2.334 1.965 1.00 92.06 125 THR A N 1
ATOM 1004 C CA . THR A 1 125 ? -6.839 2.550 2.424 1.00 92.06 125 THR A CA 1
ATOM 1005 C C . THR A 1 125 ? -6.856 3.257 3.773 1.00 92.06 125 THR A C 1
ATOM 1007 O O . THR A 1 125 ? -5.923 3.133 4.569 1.00 92.06 125 THR A O 1
ATOM 1010 N N . TYR A 1 126 ? -7.921 4.008 4.021 1.00 93.12 126 TYR A N 1
ATOM 1011 C CA . TYR A 1 126 ? -8.222 4.575 5.326 1.00 93.12 126 TYR A CA 1
ATOM 1012 C C . TYR A 1 126 ? -9.258 3.686 5.999 1.00 93.12 126 TYR A C 1
ATOM 1014 O O . TYR A 1 126 ? -10.224 3.291 5.353 1.00 93.12 126 TYR A O 1
ATOM 1022 N N . VAL A 1 127 ? 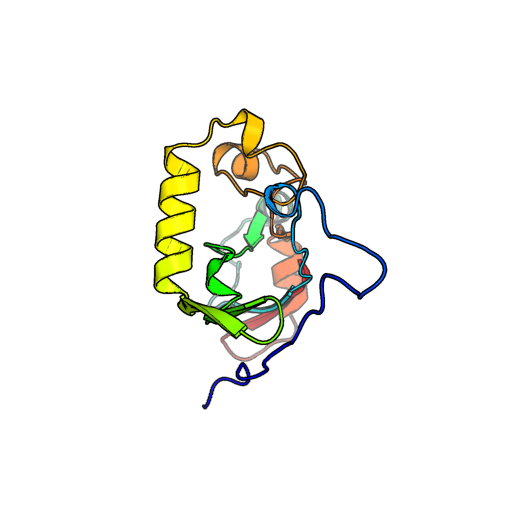-9.046 3.382 7.273 1.00 92.75 127 VAL A N 1
ATOM 1023 C CA . VAL A 1 127 ? -10.001 2.638 8.095 1.00 92.75 127 VAL A CA 1
ATOM 1024 C C . VAL A 1 127 ? -10.237 3.435 9.366 1.00 92.75 127 VAL A C 1
ATOM 1026 O O . VAL A 1 127 ? -9.278 3.871 10.007 1.00 92.75 127 VAL A O 1
ATOM 1029 N N . THR A 1 128 ? -11.494 3.675 9.720 1.00 92.44 128 THR A N 1
ATOM 1030 C CA . THR A 1 128 ? -11.822 4.364 10.975 1.00 92.44 128 THR A CA 1
ATOM 1031 C C . THR A 1 128 ? -11.601 3.434 12.168 1.00 92.44 128 THR A C 1
ATOM 1033 O O . THR A 1 128 ? -11.531 2.205 12.034 1.00 92.44 128 THR A O 1
ATOM 1036 N N . ILE A 1 129 ? -11.490 4.003 13.370 1.00 91.94 129 ILE A N 1
ATOM 1037 C CA . ILE A 1 129 ? -11.448 3.179 14.585 1.00 91.94 129 ILE A CA 1
ATOM 1038 C C . ILE A 1 129 ? -12.738 2.362 14.718 1.00 91.94 129 ILE A C 1
ATOM 1040 O O . ILE A 1 129 ? -12.663 1.174 15.022 1.00 91.94 129 ILE A O 1
ATOM 1044 N N . THR A 1 130 ? -13.891 2.958 14.415 1.00 91.94 130 THR A N 1
ATOM 1045 C CA . THR A 1 130 ? -15.204 2.299 14.463 1.00 91.94 130 THR A CA 1
ATOM 1046 C C . THR A 1 130 ? -15.269 1.087 13.533 1.00 91.94 130 THR A C 1
ATOM 1048 O O . THR A 1 130 ? -15.595 -0.011 13.979 1.00 91.94 130 THR A O 1
ATOM 1051 N N . GLU A 1 131 ? -14.863 1.240 12.268 1.00 91.31 131 GLU A N 1
ATOM 1052 C CA . GLU A 1 131 ? -14.801 0.133 11.298 1.00 91.31 131 GLU A CA 1
ATOM 1053 C C . GLU A 1 131 ? -13.868 -0.984 11.779 1.00 91.31 131 GLU A C 1
ATOM 1055 O O . GLU A 1 131 ? -14.154 -2.171 11.611 1.00 91.31 131 GLU A O 1
ATOM 1060 N N . THR A 1 132 ? -12.755 -0.605 12.410 1.00 90.62 132 THR A N 1
ATOM 1061 C CA . THR A 1 132 ? -11.791 -1.565 12.945 1.00 90.62 132 THR A CA 1
ATOM 1062 C C . THR A 1 132 ? -12.370 -2.338 14.131 1.00 90.62 132 THR A C 1
ATOM 1064 O O . THR A 1 132 ? -12.246 -3.561 14.175 1.00 90.62 132 THR A O 1
ATOM 1067 N N . GLU A 1 133 ? -13.019 -1.656 15.082 1.00 89.94 133 GLU A N 1
ATOM 1068 C CA . GLU A 1 133 ? -13.671 -2.279 16.242 1.00 89.94 133 GLU A CA 1
ATOM 1069 C C . GLU A 1 133 ? -14.796 -3.226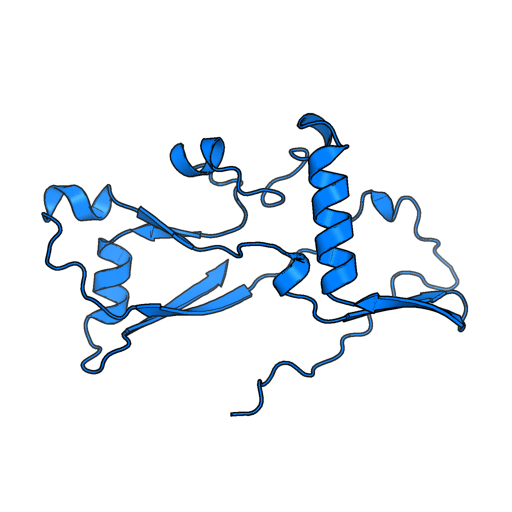 15.818 1.00 89.94 133 GLU A C 1
ATOM 1071 O O . GLU A 1 133 ? -14.889 -4.340 16.338 1.00 89.94 133 GLU A O 1
ATOM 1076 N N . GLU A 1 134 ? -15.609 -2.823 14.841 1.00 90.38 134 GLU A N 1
ATOM 1077 C CA . GLU A 1 134 ? -16.652 -3.669 14.263 1.00 90.38 134 GLU A CA 1
ATOM 1078 C C . GLU A 1 134 ? -16.066 -4.926 13.610 1.00 90.38 134 GLU A C 1
ATOM 1080 O O . GLU A 1 134 ? -16.553 -6.030 13.863 1.00 90.38 134 GLU A O 1
ATOM 1085 N N . ALA A 1 135 ? -14.986 -4.789 12.833 1.00 90.06 135 ALA A N 1
ATOM 1086 C CA . ALA A 1 135 ? -14.350 -5.909 12.139 1.00 90.06 135 ALA A CA 1
ATOM 1087 C C . ALA A 1 135 ? -13.738 -6.958 13.088 1.00 90.06 135 ALA A C 1
ATOM 1089 O O . ALA A 1 135 ? -13.644 -8.139 12.736 1.00 90.06 135 ALA A O 1
ATOM 1090 N N . ILE A 1 136 ? -13.315 -6.550 14.289 1.00 90.50 136 ILE A N 1
ATOM 1091 C CA . ILE A 1 136 ? -12.674 -7.440 15.271 1.00 90.50 136 ILE A CA 1
ATOM 1092 C C . ILE A 1 136 ? -13.586 -7.829 16.441 1.00 90.50 136 ILE A C 1
ATOM 1094 O O . ILE A 1 136 ? -13.163 -8.601 17.300 1.00 90.50 136 ILE A O 1
ATOM 1098 N N . LYS A 1 137 ? -14.826 -7.329 16.486 1.00 88.31 137 LYS A N 1
ATOM 1099 C CA . LYS A 1 137 ? -15.745 -7.440 17.631 1.00 88.31 137 LYS A CA 1
ATOM 1100 C C . LYS A 1 137 ? -15.930 -8.864 18.161 1.00 88.31 137 LYS A C 1
ATOM 1102 O O . LYS A 1 137 ? -15.950 -9.067 19.374 1.00 88.31 137 LYS A O 1
ATOM 1107 N N . ASP A 1 138 ? -16.041 -9.836 17.259 1.00 88.38 138 ASP A N 1
ATOM 1108 C CA . ASP A 1 138 ? -16.314 -11.240 17.596 1.00 88.38 138 ASP A CA 1
ATOM 1109 C C . ASP A 1 138 ? -15.039 -12.060 17.866 1.00 88.38 138 ASP A C 1
ATOM 1111 O O . ASP A 1 138 ? -15.099 -13.255 18.166 1.00 88.38 138 ASP A O 1
ATOM 1115 N N . GLN A 1 139 ? -13.862 -11.440 17.758 1.00 89.88 139 GLN A N 1
ATOM 1116 C CA . GLN A 1 139 ? -12.582 -12.110 17.948 1.00 89.88 139 GLN A CA 1
ATOM 1117 C C . GLN A 1 139 ? -12.173 -12.099 19.424 1.00 89.88 139 GLN A C 1
ATOM 1119 O O . GLN A 1 139 ? -12.180 -11.069 20.096 1.00 89.88 139 GLN A O 1
ATOM 1124 N N . VAL A 1 140 ? -11.789 -13.271 19.933 1.00 82.75 140 VAL A N 1
ATOM 1125 C CA . VAL A 1 140 ? -11.512 -13.491 21.368 1.00 82.75 140 VAL A CA 1
ATOM 1126 C C . VAL A 1 140 ? -10.011 -13.649 21.654 1.00 82.75 140 VAL A C 1
ATOM 1128 O O . VAL A 1 140 ? -9.581 -13.543 22.799 1.00 82.75 140 VAL A O 1
ATOM 1131 N N . SER A 1 141 ? -9.195 -13.889 20.622 1.00 84.12 141 SER A N 1
ATOM 1132 C CA . SER A 1 141 ? -7.753 -14.129 20.737 1.00 84.12 141 SER A CA 1
ATOM 1133 C C . SER A 1 141 ? -6.962 -13.044 20.014 1.00 84.12 141 SER A C 1
ATOM 1135 O O . SER A 1 141 ? -7.277 -12.672 18.890 1.00 84.12 141 SER A O 1
ATOM 1137 N N . ILE A 1 142 ? -5.907 -12.576 20.680 1.00 85.31 142 ILE A N 1
ATOM 1138 C CA . ILE A 1 142 ? -4.916 -11.638 20.144 1.00 85.31 142 ILE A CA 1
ATOM 1139 C C . ILE A 1 142 ? -3.846 -12.450 19.382 1.00 85.31 142 ILE A C 1
ATOM 1141 O O . ILE A 1 142 ? -3.488 -13.534 19.862 1.00 85.31 142 ILE A O 1
ATOM 1145 N N . PRO A 1 143 ? -3.327 -11.971 18.233 1.00 89.62 143 PRO A N 1
ATOM 1146 C CA . PRO A 1 143 ? -3.670 -10.711 17.564 1.00 89.62 143 PRO A CA 1
ATOM 1147 C C . PRO A 1 143 ? -5.029 -10.743 16.856 1.00 89.62 143 PRO A C 1
ATOM 1149 O O . PRO A 1 143 ? -5.370 -11.718 16.184 1.00 89.62 143 PRO A O 1
ATOM 1152 N N . TYR A 1 144 ? -5.771 -9.636 16.949 1.00 90.12 144 TYR A N 1
ATOM 1153 C CA . TYR A 1 144 ? -6.994 -9.438 16.176 1.00 90.12 144 TYR A CA 1
ATOM 1154 C C . TYR A 1 144 ? -6.644 -9.285 14.701 1.00 90.12 144 TYR A C 1
ATOM 1156 O O . TYR A 1 144 ? -5.675 -8.614 14.357 1.00 90.12 144 TYR A O 1
ATOM 1164 N N . THR A 1 145 ? -7.425 -9.896 13.822 1.00 91.19 145 THR A N 1
ATOM 1165 C CA . THR A 1 145 ? -7.150 -9.932 12.388 1.00 91.19 145 THR A CA 1
ATOM 1166 C C . THR A 1 145 ? -8.252 -9.237 11.606 1.00 91.19 145 THR A C 1
ATOM 1168 O O . THR A 1 145 ? -9.390 -9.693 11.605 1.00 91.19 145 THR A O 1
ATOM 1171 N N . MET A 1 146 ? -7.916 -8.171 10.886 1.00 92.06 146 MET A N 1
ATOM 1172 C CA . MET A 1 146 ? -8.846 -7.452 10.017 1.00 92.06 146 MET A CA 1
ATOM 1173 C C . MET A 1 146 ? -8.440 -7.625 8.547 1.00 92.06 146 MET A C 1
ATOM 1175 O O . MET A 1 146 ? -7.313 -7.265 8.190 1.00 92.06 146 MET A O 1
ATOM 1179 N N . PRO A 1 147 ? -9.316 -8.155 7.674 1.00 91.06 147 PRO A N 1
ATOM 1180 C CA . PRO A 1 147 ? -9.042 -8.196 6.247 1.00 91.06 147 PRO A CA 1
ATOM 1181 C C . PRO A 1 147 ? -9.153 -6.789 5.655 1.00 91.06 147 PRO A C 1
ATOM 1183 O O . PRO A 1 147 ? -10.143 -6.091 5.854 1.00 91.06 147 PRO A O 1
ATOM 1186 N N . ILE A 1 148 ? -8.150 -6.390 4.884 1.00 92.00 148 ILE A N 1
ATOM 1187 C CA . ILE A 1 148 ? -8.128 -5.135 4.137 1.00 92.00 148 ILE A CA 1
ATOM 1188 C C . ILE A 1 148 ? -7.909 -5.409 2.659 1.00 92.00 148 ILE A C 1
ATOM 1190 O O . ILE A 1 148 ? -7.254 -6.381 2.273 1.00 92.00 148 ILE A O 1
ATOM 1194 N N . ARG A 1 149 ? -8.429 -4.509 1.830 1.00 90.25 149 ARG A N 1
ATOM 1195 C CA . ARG A 1 149 ? -8.223 -4.515 0.388 1.00 90.25 149 ARG A CA 1
ATOM 1196 C C . ARG A 1 149 ? -7.917 -3.099 -0.078 1.00 90.25 149 ARG A C 1
ATOM 1198 O O . ARG A 1 149 ? -8.662 -2.190 0.276 1.00 90.25 149 ARG A O 1
ATOM 1205 N N . PHE A 1 150 ? -6.851 -2.929 -0.852 1.00 84.19 150 PHE A N 1
ATOM 1206 C CA . PHE A 1 150 ? -6.444 -1.641 -1.417 1.00 84.19 150 PHE A CA 1
ATOM 1207 C C . PHE A 1 150 ? -5.640 -1.817 -2.705 1.00 84.19 150 PHE A C 1
ATOM 1209 O O . PHE A 1 150 ? -5.203 -2.959 -2.986 1.00 84.19 150 PHE A O 1
#